Protein AF-A0AAE8ZX42-F1 (afdb_monomer_lite)

pLDDT: mean 75.57, std 19.51, range [36.16, 97.31]

Structure (mmCIF, N/CA/C/O backbone):
data_AF-A0AAE8ZX42-F1
#
_entry.id   AF-A0AAE8ZX42-F1
#
loop_
_atom_site.group_PDB
_atom_site.id
_atom_site.type_symbol
_atom_site.label_atom_id
_atom_site.label_alt_id
_atom_site.label_comp_id
_atom_site.label_asym_id
_atom_site.label_entity_id
_atom_site.label_seq_id
_atom_site.pdbx_PDB_ins_code
_atom_site.Cartn_x
_atom_site.Cartn_y
_atom_site.Cartn_z
_atom_site.occupancy
_atom_site.B_iso_or_equiv
_atom_site.auth_seq_id
_atom_site.auth_comp_id
_atom_site.auth_asym_id
_atom_site.auth_atom_id
_atom_site.pdbx_PDB_model_num
ATOM 1 N N . MET A 1 1 ? 62.818 30.119 -6.451 1.00 48.84 1 MET A N 1
ATOM 2 C CA . MET A 1 1 ? 61.662 29.596 -7.218 1.00 48.84 1 MET A CA 1
ATOM 3 C C . MET A 1 1 ? 61.770 30.135 -8.639 1.00 48.84 1 MET A C 1
ATOM 5 O O . MET A 1 1 ? 62.168 31.289 -8.759 1.00 48.84 1 MET A O 1
ATOM 9 N N . PRO A 1 2 ? 61.566 29.302 -9.677 1.00 41.19 2 PRO A N 1
ATOM 10 C CA . PRO A 1 2 ? 60.245 28.749 -9.979 1.00 41.19 2 PRO A CA 1
ATOM 11 C C . PRO A 1 2 ? 60.173 27.217 -10.019 1.00 41.19 2 PRO A C 1
ATOM 13 O O . PRO A 1 2 ? 61.179 26.517 -10.102 1.00 41.19 2 PRO A O 1
ATOM 16 N N . SER A 1 3 ? 58.935 26.745 -9.892 1.00 43.62 3 SER A N 1
ATOM 17 C CA . SER A 1 3 ? 58.486 25.358 -9.914 1.00 43.62 3 SER A CA 1
ATOM 18 C C . SER A 1 3 ? 58.714 24.683 -11.262 1.00 43.62 3 SER A C 1
ATOM 20 O O . SER A 1 3 ? 58.406 25.263 -12.299 1.00 43.62 3 SER A O 1
ATOM 22 N N . PHE A 1 4 ? 59.113 23.412 -11.225 1.00 39.88 4 PHE A N 1
ATOM 23 C CA . PHE A 1 4 ? 58.799 22.470 -12.293 1.00 39.88 4 PHE A CA 1
ATOM 24 C C . PHE A 1 4 ? 57.767 21.473 -11.777 1.00 39.88 4 PHE A C 1
ATOM 26 O O . PHE A 1 4 ? 58.053 20.558 -11.009 1.00 39.88 4 PHE A O 1
ATOM 33 N N . THR A 1 5 ? 56.533 21.737 -12.187 1.00 44.06 5 THR A N 1
ATOM 34 C CA . THR A 1 5 ? 55.410 20.810 -12.248 1.00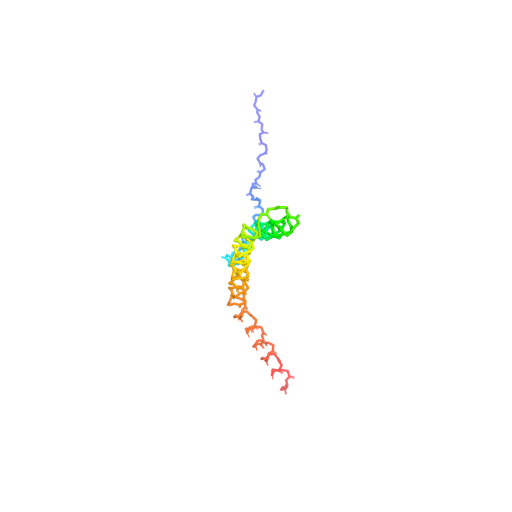 44.06 5 THR A CA 1
ATOM 35 C C . THR A 1 5 ? 55.795 19.614 -13.112 1.00 44.06 5 THR A C 1
ATOM 37 O O . THR A 1 5 ? 56.056 19.792 -14.302 1.00 44.06 5 THR A O 1
ATOM 40 N N . ASN A 1 6 ? 55.800 18.405 -12.549 1.00 36.16 6 ASN A N 1
ATOM 41 C CA . ASN A 1 6 ? 55.671 17.210 -13.372 1.00 36.16 6 ASN A CA 1
ATOM 42 C C . ASN A 1 6 ? 54.178 16.904 -13.502 1.00 36.16 6 ASN A C 1
ATOM 44 O O . ASN A 1 6 ? 53.535 16.429 -12.566 1.00 36.16 6 ASN A O 1
ATOM 48 N N . SER A 1 7 ? 53.631 17.303 -14.643 1.00 42.72 7 SER A N 1
ATOM 49 C CA . SER A 1 7 ? 52.253 17.087 -15.052 1.00 42.72 7 SER A CA 1
ATOM 50 C C . SER A 1 7 ? 52.013 15.589 -15.225 1.00 42.72 7 SER A C 1
ATOM 52 O O . SER A 1 7 ? 52.493 14.990 -16.183 1.00 42.72 7 SER A O 1
ATOM 54 N N . ASN A 1 8 ? 51.278 14.983 -14.296 1.00 42.88 8 ASN A N 1
ATOM 55 C CA . ASN A 1 8 ? 50.757 13.634 -14.471 1.00 42.88 8 ASN A CA 1
ATOM 56 C C . ASN A 1 8 ? 49.636 13.695 -15.535 1.00 42.88 8 ASN A C 1
ATOM 58 O O . ASN A 1 8 ? 48.694 14.472 -15.347 1.00 42.88 8 ASN A O 1
ATOM 62 N N . PRO A 1 9 ? 49.724 12.970 -16.663 1.00 44.47 9 PRO A N 1
ATOM 63 C CA . PRO A 1 9 ? 48.716 13.044 -17.712 1.00 44.47 9 PRO A CA 1
ATOM 64 C C . PRO A 1 9 ? 47.540 12.106 -17.403 1.00 44.47 9 PRO A C 1
ATOM 66 O O . PRO A 1 9 ? 47.753 10.922 -17.174 1.00 44.47 9 PRO A O 1
ATOM 69 N N . GLY A 1 10 ? 46.316 12.650 -17.455 1.00 36.25 10 GLY A N 1
ATOM 70 C CA . GLY A 1 10 ? 45.033 11.925 -17.543 1.00 36.25 10 GLY A CA 1
ATOM 71 C C . GLY A 1 10 ? 44.628 11.195 -16.256 1.00 36.25 10 GLY A C 1
ATOM 72 O O . GLY A 1 10 ? 45.257 10.230 -15.857 1.00 36.25 10 GLY A O 1
ATOM 73 N N . ASN A 1 11 ? 43.597 11.575 -15.504 1.00 45.28 11 ASN A N 1
ATOM 74 C CA . ASN A 1 11 ? 42.248 11.957 -15.919 1.00 45.28 11 ASN A CA 1
ATOM 75 C C . ASN A 1 11 ? 41.688 11.032 -17.007 1.00 45.28 11 ASN A C 1
ATOM 77 O O . ASN A 1 11 ? 41.703 11.384 -18.178 1.00 45.28 11 ASN A O 1
ATOM 81 N N . MET A 1 12 ? 41.220 9.852 -16.605 1.00 46.59 12 MET A N 1
ATOM 82 C CA . MET A 1 12 ? 39.780 9.604 -16.479 1.00 46.59 12 MET A CA 1
ATOM 83 C C . MET A 1 12 ? 39.573 8.670 -15.277 1.00 46.59 12 MET A C 1
ATOM 85 O O . MET A 1 12 ? 40.263 7.651 -15.194 1.00 46.59 12 MET A O 1
ATOM 89 N N . PRO A 1 13 ? 38.679 8.978 -14.318 1.00 48.84 13 PRO A N 1
ATOM 90 C CA . PRO A 1 13 ? 38.098 7.901 -13.533 1.00 48.84 13 PRO A CA 1
ATOM 91 C C . PRO A 1 13 ? 37.437 6.959 -14.542 1.00 48.84 13 PRO A C 1
ATOM 93 O O . PRO A 1 13 ? 36.761 7.428 -15.455 1.00 48.84 13 PRO A O 1
ATOM 96 N N . ASN A 1 14 ? 37.679 5.654 -14.420 1.00 47.31 14 ASN A N 1
ATOM 97 C CA . ASN A 1 14 ? 36.812 4.661 -15.041 1.00 47.31 14 ASN A CA 1
ATOM 98 C C . ASN A 1 14 ? 35.404 4.948 -14.507 1.00 47.31 14 ASN A C 1
ATOM 100 O O . ASN A 1 14 ? 35.054 4.497 -13.416 1.00 47.31 14 ASN A O 1
ATOM 104 N N . GLU A 1 15 ? 34.635 5.759 -15.232 1.00 48.25 15 GLU A N 1
ATOM 105 C CA . GLU A 1 15 ? 33.188 5.742 -15.146 1.00 48.25 15 GLU A CA 1
ATOM 106 C C . GLU A 1 15 ? 32.825 4.294 -15.439 1.00 48.25 15 GLU A C 1
ATOM 108 O O . GLU A 1 15 ? 33.035 3.783 -16.542 1.00 48.25 15 GLU A O 1
ATOM 113 N N . ALA A 1 16 ? 32.406 3.595 -14.382 1.00 47.34 16 ALA A N 1
ATOM 114 C CA . ALA A 1 16 ? 31.725 2.329 -14.533 1.00 47.34 16 ALA A CA 1
ATOM 115 C C . ALA A 1 16 ? 30.649 2.540 -15.607 1.00 47.34 16 ALA A C 1
ATOM 117 O O . ALA A 1 16 ? 30.028 3.609 -15.607 1.00 47.34 16 ALA A O 1
ATOM 118 N N . PRO A 1 17 ? 30.479 1.591 -16.544 1.00 45.16 17 PRO A N 1
ATOM 119 C CA . PRO A 1 17 ? 29.484 1.732 -17.592 1.00 45.16 17 PRO A CA 1
ATOM 120 C C . PRO A 1 17 ? 28.171 2.134 -16.929 1.00 45.16 17 PRO A C 1
ATOM 122 O O . PRO A 1 17 ? 27.734 1.483 -15.979 1.00 45.16 17 PRO A O 1
ATOM 125 N N . VAL A 1 18 ? 27.627 3.271 -17.365 1.00 50.34 18 VAL A N 1
ATOM 126 C CA . VAL A 1 18 ? 26.319 3.742 -16.931 1.00 50.34 18 VAL A CA 1
ATOM 127 C C . VAL A 1 18 ? 25.373 2.567 -17.147 1.00 50.34 18 VAL A C 1
ATOM 129 O O . VAL A 1 18 ? 25.295 2.033 -18.254 1.00 50.34 18 VAL A O 1
ATOM 132 N N . ASP A 1 19 ? 24.743 2.107 -16.067 1.00 46.59 19 ASP A N 1
ATOM 133 C CA . ASP A 1 19 ? 23.718 1.067 -16.086 1.00 46.59 19 ASP A CA 1
ATOM 134 C C . ASP A 1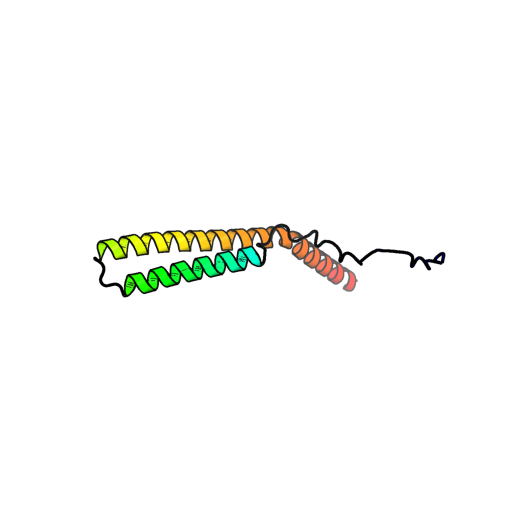 19 ? 22.512 1.603 -16.881 1.00 46.59 19 ASP A C 1
ATOM 136 O O . ASP A 1 19 ? 21.512 2.043 -16.321 1.00 46.59 19 ASP A O 1
ATOM 140 N N . GLU A 1 20 ? 22.604 1.615 -18.211 1.00 48.66 20 GLU A N 1
ATOM 141 C CA . GLU A 1 20 ? 21.573 2.149 -19.112 1.00 48.66 20 GLU A CA 1
ATOM 142 C C . GLU A 1 20 ? 20.371 1.199 -19.286 1.00 48.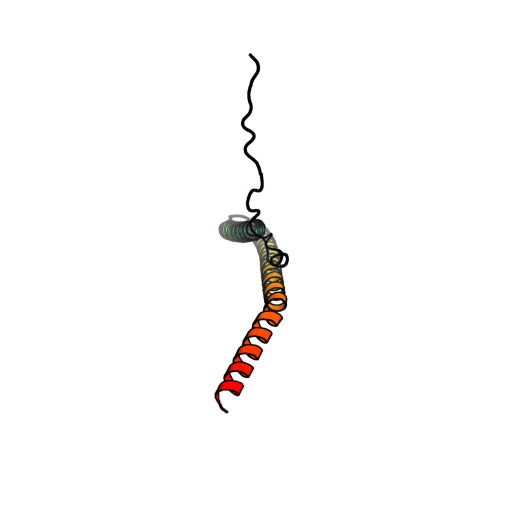66 20 GLU A C 1
ATOM 144 O O . GLU A 1 20 ? 19.543 1.386 -20.173 1.00 48.66 20 GLU A O 1
ATOM 149 N N . ILE A 1 21 ? 20.215 0.192 -18.418 1.00 47.91 21 ILE A N 1
ATOM 150 C CA . ILE A 1 21 ? 19.071 -0.732 -18.428 1.00 47.91 21 ILE A CA 1
ATOM 151 C C . ILE A 1 21 ? 18.593 -0.996 -16.992 1.00 47.91 21 ILE A C 1
ATOM 153 O O . ILE A 1 21 ? 18.631 -2.126 -16.525 1.00 47.91 21 ILE A O 1
ATOM 157 N N . ARG A 1 22 ? 18.174 0.045 -16.259 1.00 51.81 22 ARG A N 1
ATOM 158 C CA . ARG A 1 22 ? 17.369 -0.097 -15.019 1.00 51.81 22 ARG A CA 1
ATOM 159 C C . ARG A 1 22 ? 16.309 0.996 -14.849 1.00 51.81 22 ARG A C 1
ATOM 161 O O . ARG A 1 22 ? 15.951 1.360 -13.741 1.00 51.81 22 ARG A O 1
ATOM 168 N N . ASN A 1 23 ? 15.803 1.558 -15.945 1.00 53.06 23 ASN A N 1
ATOM 169 C CA . ASN A 1 23 ? 14.847 2.675 -15.882 1.00 53.06 23 ASN A CA 1
ATOM 170 C C . ASN A 1 23 ? 13.392 2.264 -15.584 1.00 53.06 23 ASN A C 1
ATOM 172 O O . ASN A 1 23 ? 12.507 3.111 -15.671 1.00 53.06 23 ASN A O 1
ATOM 176 N N . ILE A 1 24 ? 13.138 0.987 -15.291 1.00 61.25 24 ILE A N 1
ATOM 177 C CA . ILE A 1 24 ? 11.780 0.433 -15.187 1.00 61.25 24 ILE A CA 1
ATOM 178 C C . ILE A 1 24 ? 11.527 -0.203 -13.809 1.00 61.25 24 ILE A C 1
ATOM 180 O O . ILE A 1 24 ? 10.390 -0.237 -13.361 1.00 61.25 24 ILE A O 1
ATOM 184 N N . GLU A 1 25 ? 12.575 -0.627 -13.098 1.00 67.44 25 GLU A N 1
ATOM 185 C CA . GLU A 1 25 ? 12.456 -1.124 -11.723 1.00 67.44 25 GLU A CA 1
ATOM 186 C C . GLU A 1 25 ? 12.410 0.037 -10.726 1.00 67.44 25 GLU A C 1
ATOM 188 O O . GLU A 1 25 ? 13.151 1.021 -10.864 1.00 67.44 25 GLU A O 1
ATOM 193 N N . MET A 1 26 ? 11.595 -0.098 -9.678 1.00 76.69 26 MET A N 1
ATOM 194 C CA . MET A 1 26 ? 11.704 0.754 -8.498 1.00 76.69 26 MET A CA 1
ATOM 195 C C . MET A 1 26 ? 13.155 0.816 -8.001 1.00 76.69 26 MET A C 1
ATOM 197 O O . MET A 1 26 ? 13.837 -0.191 -7.811 1.00 76.69 26 MET A O 1
ATOM 201 N N . THR A 1 27 ? 13.640 2.027 -7.732 1.00 84.06 27 THR A N 1
ATOM 202 C CA . THR A 1 27 ? 14.956 2.202 -7.117 1.00 84.06 27 THR A CA 1
ATOM 203 C C . THR A 1 27 ? 14.949 1.665 -5.687 1.00 84.06 27 THR A C 1
ATOM 205 O O . THR A 1 27 ? 13.920 1.654 -5.011 1.00 84.06 27 THR A O 1
ATOM 208 N N . GLN A 1 28 ? 16.125 1.317 -5.159 1.00 83.56 28 GLN A N 1
ATOM 209 C CA . GLN A 1 28 ? 16.259 0.861 -3.771 1.00 83.56 28 GLN A CA 1
ATOM 210 C C . GLN A 1 28 ? 15.684 1.867 -2.750 1.00 83.56 28 GLN A C 1
ATOM 212 O O . GLN A 1 28 ? 15.154 1.478 -1.709 1.00 83.56 28 GLN A O 1
ATOM 217 N N . GLU A 1 29 ? 15.771 3.170 -3.036 1.00 86.38 29 GLU A N 1
ATOM 218 C CA . GLU A 1 29 ? 15.165 4.213 -2.202 1.00 86.38 29 GLU A CA 1
ATOM 219 C C . GLU A 1 29 ? 13.630 4.154 -2.251 1.00 86.38 29 GLU A C 1
ATOM 221 O O . GLU A 1 29 ? 12.974 4.259 -1.212 1.00 86.38 29 GLU A O 1
ATOM 226 N N . GLN A 1 30 ? 13.055 3.936 -3.436 1.00 86.06 30 GLN A N 1
ATOM 227 C CA . GLN A 1 30 ? 11.611 3.787 -3.619 1.00 86.06 30 GLN A CA 1
ATOM 228 C C . GLN A 1 30 ? 11.089 2.511 -2.946 1.00 86.06 30 GLN A C 1
ATOM 230 O O . GLN A 1 30 ? 10.073 2.569 -2.250 1.00 86.06 30 GLN A O 1
ATOM 235 N N . GLU A 1 31 ? 11.797 1.386 -3.071 1.00 87.00 31 GLU A N 1
ATOM 236 C CA . GLU A 1 31 ? 11.459 0.132 -2.384 1.00 87.00 31 GLU A CA 1
ATOM 237 C C . GLU A 1 31 ? 11.481 0.299 -0.862 1.00 87.00 31 GLU A C 1
ATOM 239 O O . GLU A 1 31 ? 10.549 -0.111 -0.162 1.00 87.00 31 GLU A O 1
ATOM 244 N N . ALA A 1 32 ? 12.522 0.949 -0.334 1.00 87.50 32 ALA A N 1
ATOM 245 C CA . ALA A 1 32 ? 12.636 1.221 1.092 1.00 87.50 32 ALA A CA 1
ATOM 246 C C . ALA A 1 32 ? 11.500 2.130 1.588 1.00 87.50 32 ALA A C 1
ATOM 248 O O . ALA A 1 32 ? 10.918 1.870 2.646 1.00 87.50 32 ALA A O 1
ATOM 249 N N . ALA A 1 33 ? 11.148 3.163 0.818 1.00 90.31 33 ALA A N 1
ATOM 250 C CA . ALA A 1 33 ? 10.047 4.064 1.141 1.00 90.31 33 ALA A CA 1
ATOM 251 C C . ALA A 1 33 ? 8.688 3.343 1.138 1.00 90.31 33 ALA A C 1
ATOM 253 O O . ALA A 1 33 ? 7.898 3.524 2.070 1.00 90.31 33 ALA A O 1
ATOM 254 N N . LEU A 1 34 ? 8.428 2.494 0.138 1.00 91.06 34 LEU A N 1
ATOM 255 C CA . LEU A 1 34 ? 7.199 1.703 0.049 1.00 91.06 34 LEU A CA 1
ATOM 256 C C . LEU A 1 34 ? 7.100 0.693 1.201 1.00 91.06 34 LEU A C 1
ATOM 258 O O . LEU A 1 34 ? 6.062 0.592 1.857 1.00 91.06 34 LEU A O 1
ATOM 262 N N . SER A 1 35 ? 8.201 0.010 1.516 1.00 90.94 35 SER A N 1
ATOM 263 C CA . SER A 1 35 ? 8.283 -0.923 2.643 1.00 90.94 35 SER A CA 1
ATOM 264 C C . SER A 1 35 ? 8.013 -0.235 3.989 1.00 90.94 35 SER A C 1
ATOM 266 O O . SER A 1 35 ? 7.218 -0.735 4.795 1.00 90.94 35 SER A O 1
ATOM 268 N N . ASP A 1 36 ? 8.586 0.952 4.231 1.00 94.56 36 ASP A N 1
ATOM 269 C CA . ASP A 1 36 ? 8.288 1.725 5.445 1.00 94.56 36 ASP A CA 1
ATOM 270 C C . ASP A 1 36 ? 6.823 2.189 5.481 1.00 94.56 36 ASP A C 1
ATOM 272 O O . ASP A 1 36 ? 6.178 2.125 6.532 1.00 94.56 36 ASP A O 1
ATOM 276 N N . ALA A 1 37 ? 6.253 2.600 4.345 1.00 94.44 37 ALA A N 1
ATOM 277 C CA . ALA A 1 37 ? 4.850 2.998 4.258 1.00 94.44 37 ALA A CA 1
ATOM 278 C C . ALA A 1 37 ? 3.897 1.837 4.606 1.00 94.44 37 ALA A C 1
ATOM 280 O O . ALA A 1 37 ? 3.013 2.001 5.456 1.00 94.44 37 ALA A O 1
ATOM 281 N N . ILE A 1 38 ? 4.134 0.643 4.052 1.00 93.06 38 ILE A N 1
ATOM 282 C CA . ILE A 1 38 ? 3.400 -0.587 4.392 1.00 93.06 38 ILE A CA 1
ATOM 283 C C . ILE A 1 38 ? 3.525 -0.881 5.893 1.00 93.06 38 ILE A C 1
ATOM 285 O O . ILE A 1 38 ? 2.530 -1.139 6.581 1.00 93.06 38 ILE A O 1
ATOM 289 N N . ALA A 1 39 ? 4.739 -0.799 6.443 1.00 94.31 39 ALA A N 1
ATOM 290 C CA . ALA A 1 39 ? 4.976 -1.041 7.861 1.00 94.31 39 ALA A CA 1
ATOM 291 C C . ALA A 1 39 ? 4.225 -0.035 8.755 1.00 94.31 39 ALA A C 1
ATOM 293 O O . ALA A 1 39 ? 3.670 -0.422 9.787 1.00 94.31 39 ALA A O 1
ATOM 294 N N . ARG A 1 40 ? 4.151 1.245 8.363 1.00 96.00 40 ARG A N 1
ATOM 295 C CA . ARG A 1 40 ? 3.373 2.275 9.074 1.00 96.00 40 ARG A CA 1
ATOM 296 C C . ARG A 1 40 ? 1.884 1.964 9.076 1.00 96.00 40 ARG A C 1
ATOM 298 O O . ARG A 1 40 ? 1.268 2.043 10.137 1.00 96.00 40 ARG A O 1
ATOM 305 N N . VAL A 1 41 ? 1.311 1.575 7.939 1.00 96.25 41 VAL A N 1
ATOM 306 C CA . VAL A 1 41 ? -0.116 1.224 7.857 1.00 96.25 41 VAL A CA 1
ATOM 307 C C . VAL A 1 41 ? -0.432 0.017 8.738 1.00 96.25 41 VAL A C 1
ATOM 309 O O . VAL A 1 41 ? -1.387 0.062 9.515 1.00 96.25 41 VAL A O 1
ATOM 312 N N . ARG A 1 42 ? 0.418 -1.017 8.727 1.00 92.88 42 ARG A N 1
ATOM 313 C CA . ARG A 1 42 ? 0.283 -2.177 9.627 1.00 92.88 42 ARG A CA 1
ATOM 314 C C . ARG A 1 42 ? 0.331 -1.778 11.103 1.00 92.88 42 ARG A C 1
ATOM 316 O O . ARG A 1 42 ? -0.487 -2.253 11.890 1.00 92.88 42 ARG A O 1
ATOM 323 N N . ARG A 1 43 ? 1.232 -0.863 11.481 1.00 96.12 43 ARG A N 1
ATOM 324 C CA . ARG A 1 43 ? 1.282 -0.312 12.847 1.00 96.12 43 ARG A CA 1
ATOM 325 C C . ARG A 1 43 ? -0.000 0.438 13.213 1.00 96.12 43 ARG A C 1
ATOM 327 O O . ARG A 1 43 ? -0.508 0.247 14.313 1.00 96.12 43 ARG A O 1
ATOM 334 N N . ILE A 1 44 ? -0.547 1.250 12.306 1.00 96.06 44 ILE A N 1
ATOM 335 C CA . ILE A 1 44 ? -1.808 1.976 12.538 1.00 96.06 44 ILE A CA 1
ATOM 336 C C . ILE A 1 44 ? -2.963 0.997 12.762 1.00 96.06 44 ILE A C 1
ATOM 338 O O . ILE A 1 44 ? -3.734 1.184 13.702 1.00 96.06 44 ILE A O 1
ATOM 342 N N . ILE A 1 45 ? -3.065 -0.061 11.950 1.00 95.00 45 ILE A N 1
ATOM 343 C CA . ILE A 1 45 ? -4.078 -1.115 12.119 1.00 95.00 45 ILE A CA 1
ATOM 344 C C . ILE A 1 45 ? -3.967 -1.728 13.516 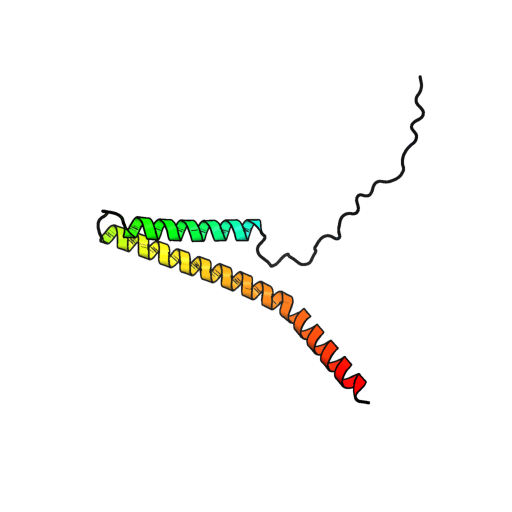1.00 95.00 45 ILE A C 1
ATOM 346 O O . ILE A 1 45 ? -4.958 -1.774 14.241 1.00 95.00 45 ILE A O 1
ATOM 350 N N . HIS A 1 46 ? -2.762 -2.139 13.912 1.00 95.25 46 HIS A N 1
ATOM 351 C CA . HIS A 1 46 ? -2.517 -2.760 15.211 1.00 95.25 46 HIS A CA 1
ATOM 352 C C . HIS A 1 46 ? -2.941 -1.854 16.378 1.00 95.25 46 HIS A C 1
ATOM 354 O O . HIS A 1 46 ? -3.767 -2.253 17.196 1.00 95.25 46 HIS A O 1
ATOM 360 N N . ILE A 1 47 ? -2.486 -0.596 16.383 1.00 96.56 47 ILE A N 1
ATOM 361 C CA . ILE A 1 47 ? -2.860 0.396 17.406 1.00 96.56 47 ILE A CA 1
ATOM 362 C C . ILE A 1 47 ? -4.379 0.626 17.428 1.00 96.56 47 ILE A C 1
ATOM 364 O O . ILE A 1 47 ? -4.981 0.773 18.489 1.00 96.56 47 ILE A O 1
ATOM 368 N N . THR A 1 48 ? -5.019 0.659 16.258 1.00 96.69 48 THR A N 1
ATOM 369 C CA . THR A 1 48 ? -6.466 0.887 16.138 1.00 96.69 48 THR A CA 1
ATOM 370 C C . THR A 1 48 ? -7.273 -0.259 16.741 1.00 96.69 48 THR A C 1
ATOM 372 O O . THR A 1 48 ? -8.277 -0.007 17.409 1.00 96.69 48 THR A O 1
ATOM 375 N N . VAL A 1 49 ? -6.837 -1.505 16.539 1.00 93.31 49 VAL A N 1
ATOM 376 C CA . VAL A 1 49 ? -7.489 -2.694 17.109 1.00 93.31 49 VAL A CA 1
ATOM 377 C C . VAL A 1 49 ? -7.426 -2.673 18.639 1.00 93.31 49 VAL A C 1
ATOM 379 O O . VAL A 1 49 ? -8.436 -2.927 19.293 1.00 93.31 49 VAL A O 1
ATOM 382 N N . GLU A 1 50 ? -6.277 -2.304 19.207 1.00 94.00 50 GLU A N 1
ATOM 383 C CA . GLU A 1 50 ? -6.046 -2.280 20.661 1.00 94.00 50 GLU A CA 1
ATOM 384 C C . GLU A 1 50 ? -6.599 -1.027 21.365 1.00 94.00 50 GLU A C 1
ATOM 386 O O . GLU A 1 50 ? -6.679 -0.965 22.593 1.00 94.00 50 GLU A O 1
ATOM 391 N N . SER A 1 51 ? -6.995 -0.014 20.593 1.00 94.44 51 SER A N 1
ATOM 392 C CA . SER A 1 51 ? -7.487 1.268 21.095 1.00 94.44 51 SER A CA 1
ATOM 393 C C . SER A 1 51 ? -8.780 1.142 21.915 1.00 94.44 51 SER A C 1
ATOM 395 O O . SER A 1 51 ? -9.626 0.286 21.664 1.00 94.44 51 SER A O 1
ATOM 397 N N . GLN A 1 52 ? -8.993 2.070 22.849 1.00 96.25 52 GLN A N 1
ATOM 398 C CA . GLN A 1 52 ? -10.261 2.250 23.577 1.00 96.25 52 GLN A CA 1
ATOM 399 C C . GLN A 1 52 ? -11.233 3.212 22.858 1.00 96.25 52 GLN A C 1
ATOM 401 O O . GLN A 1 52 ? -12.232 3.638 23.433 1.00 96.25 52 GLN A O 1
ATOM 406 N N . ALA A 1 53 ? -10.938 3.603 21.612 1.00 94.75 53 ALA A N 1
ATOM 407 C CA . ALA A 1 53 ? -11.815 4.451 20.805 1.00 94.75 53 ALA A CA 1
ATOM 408 C C . ALA A 1 53 ? -13.161 3.772 20.498 1.00 94.75 53 ALA A C 1
ATOM 410 O O . ALA A 1 53 ? -13.264 2.545 20.495 1.00 94.75 53 ALA A O 1
ATOM 411 N N . ALA A 1 54 ? -14.174 4.581 20.175 1.00 97.31 54 ALA A N 1
ATOM 412 C CA . ALA A 1 54 ? -15.474 4.085 19.732 1.00 97.31 54 ALA A CA 1
ATOM 413 C C . ALA A 1 54 ? -15.342 3.187 18.487 1.00 97.31 54 ALA A C 1
ATOM 415 O O . ALA A 1 54 ? -14.561 3.484 17.578 1.00 97.31 54 ALA A O 1
ATOM 416 N N . ASP A 1 55 ? -16.144 2.124 18.421 1.00 95.94 55 ASP A N 1
ATOM 417 C CA . ASP A 1 55 ? -16.060 1.121 17.351 1.00 95.94 55 ASP A CA 1
A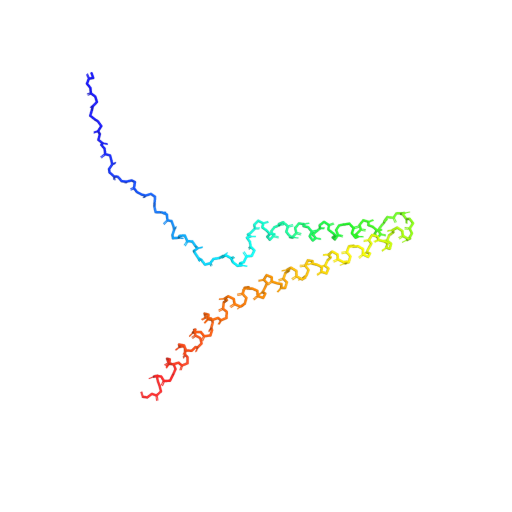TOM 418 C C . ASP A 1 55 ? -16.279 1.716 15.955 1.00 95.94 55 ASP A C 1
ATOM 420 O O . ASP A 1 55 ? -15.621 1.312 14.998 1.00 95.94 55 ASP A O 1
ATOM 424 N N . GLU A 1 56 ? -17.130 2.736 15.835 1.00 97.06 56 GLU A N 1
ATOM 425 C CA . GLU A 1 56 ? -17.346 3.463 14.578 1.00 97.06 56 GLU A CA 1
ATOM 426 C C . GLU A 1 56 ? -16.060 4.128 14.067 1.00 97.06 56 GLU A C 1
ATOM 428 O O . GLU A 1 56 ? -15.754 4.078 12.873 1.00 97.06 56 GLU A O 1
ATOM 433 N N . VAL A 1 57 ? -15.265 4.699 14.978 1.00 95.75 57 VAL A N 1
ATOM 434 C CA . VAL A 1 57 ? -13.978 5.328 14.653 1.00 95.75 57 VAL A CA 1
ATOM 435 C C . VAL A 1 57 ? -12.970 4.266 14.228 1.00 95.75 57 VAL A C 1
ATOM 437 O O . VAL A 1 57 ? -12.296 4.434 13.210 1.00 95.75 57 VAL A O 1
ATOM 440 N N . LYS A 1 58 ? -12.905 3.143 14.953 1.00 97.12 58 LYS A N 1
ATOM 441 C CA . LYS A 1 58 ? -12.039 2.013 14.588 1.00 97.12 58 LYS A CA 1
ATOM 442 C C . LYS A 1 58 ? -12.379 1.484 13.202 1.00 97.12 58 LYS A C 1
ATOM 444 O O . LYS A 1 58 ? -11.495 1.361 12.360 1.00 97.12 58 LYS A O 1
ATOM 449 N N . LEU A 1 59 ? -13.660 1.231 12.938 1.00 97.00 59 LEU A N 1
ATOM 450 C CA . LEU A 1 59 ? -14.137 0.730 11.652 1.00 97.00 59 LEU A CA 1
ATOM 451 C C . LEU A 1 59 ? -13.783 1.690 10.510 1.00 97.00 59 LEU A C 1
ATOM 453 O O . LEU A 1 59 ? -13.363 1.249 9.439 1.00 97.00 59 LEU A O 1
ATOM 457 N N . HIS A 1 60 ? -13.918 2.998 10.736 1.00 97.25 60 HIS A N 1
ATOM 458 C CA . HIS A 1 60 ? -13.552 4.009 9.751 1.00 97.25 60 HIS A CA 1
ATOM 459 C C . HIS A 1 60 ? -12.054 3.982 9.414 1.00 97.25 60 HIS A C 1
ATOM 461 O O . HIS A 1 60 ? -11.689 4.010 8.237 1.00 97.25 60 HIS A O 1
ATOM 467 N N . ILE A 1 61 ? -11.191 3.885 10.429 1.00 95.75 61 ILE A N 1
ATOM 468 C CA . ILE A 1 61 ? -9.736 3.810 10.246 1.00 95.75 61 ILE A CA 1
ATOM 469 C C . ILE A 1 61 ? -9.349 2.507 9.539 1.00 95.75 61 ILE A C 1
ATOM 471 O O . ILE A 1 61 ? -8.641 2.550 8.536 1.00 95.75 61 ILE A O 1
ATOM 475 N N . LEU A 1 62 ? -9.862 1.361 9.995 1.00 96.31 62 LEU A N 1
ATOM 476 C CA . LEU A 1 62 ? -9.544 0.051 9.417 1.00 96.31 62 LEU A CA 1
ATOM 477 C C . LEU A 1 62 ? -9.928 -0.039 7.935 1.00 96.31 62 LEU A C 1
ATOM 479 O O . LEU A 1 62 ? -9.146 -0.543 7.130 1.00 96.31 62 LEU A O 1
ATOM 483 N N . ARG A 1 63 ? -11.087 0.510 7.545 1.00 96.94 63 ARG A N 1
ATOM 484 C CA . ARG A 1 63 ? -11.495 0.592 6.131 1.00 96.94 63 ARG A CA 1
ATOM 485 C C . ARG A 1 63 ? -10.512 1.411 5.299 1.00 96.94 63 ARG A C 1
ATOM 487 O O . ARG A 1 63 ? -10.139 0.985 4.213 1.00 96.94 63 ARG A O 1
ATOM 494 N N . LYS A 1 64 ? -10.059 2.562 5.807 1.00 96.69 64 LYS A N 1
ATOM 495 C CA . LYS A 1 64 ? -9.055 3.385 5.113 1.00 96.69 64 LYS A CA 1
ATOM 496 C C . LYS A 1 64 ? -7.712 2.671 4.995 1.00 96.69 64 LYS A C 1
ATOM 498 O O . LYS A 1 64 ? -7.110 2.710 3.933 1.00 96.69 64 LYS A O 1
ATOM 503 N N . CYS A 1 65 ? -7.257 2.005 6.054 1.00 96.19 65 CYS A N 1
ATOM 504 C CA . CYS A 1 65 ? -6.016 1.234 6.015 1.00 96.19 65 CYS A CA 1
ATOM 505 C C . CYS A 1 65 ? -6.093 0.052 5.041 1.00 96.19 65 CYS A C 1
ATOM 507 O O . CYS A 1 65 ? -5.100 -0.240 4.389 1.00 96.19 65 CYS A O 1
ATOM 509 N N . THR A 1 66 ? -7.260 -0.587 4.914 1.00 93.12 66 THR A N 1
ATOM 510 C CA . THR A 1 66 ? -7.489 -1.653 3.923 1.00 93.12 66 THR A CA 1
ATOM 511 C C . THR A 1 66 ? -7.324 -1.108 2.507 1.00 93.12 66 THR A C 1
ATOM 513 O O . THR A 1 66 ? -6.486 -1.609 1.775 1.00 93.12 66 THR A O 1
ATOM 516 N N . LEU A 1 67 ? -8.002 -0.001 2.178 1.00 95.56 67 LEU A N 1
ATOM 517 C CA . LEU A 1 67 ? -7.867 0.647 0.866 1.00 95.56 67 LEU A CA 1
ATOM 518 C C . LEU A 1 67 ? -6.419 1.033 0.537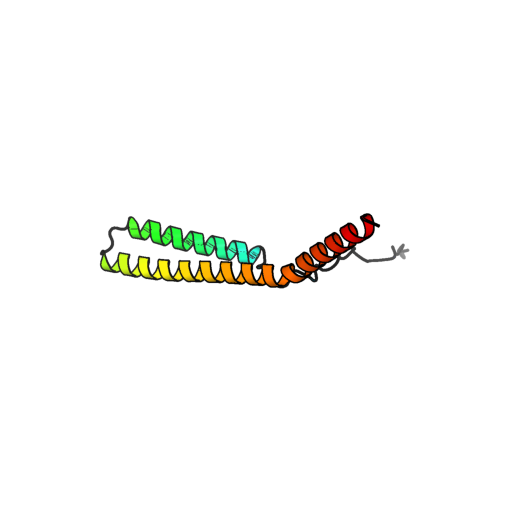 1.00 95.56 67 LEU A C 1
ATOM 520 O O . LEU A 1 67 ? -5.994 0.926 -0.604 1.00 95.56 67 LEU A O 1
ATOM 524 N N . ILE A 1 68 ? -5.655 1.503 1.527 1.00 95.00 68 ILE A N 1
ATOM 525 C CA . ILE A 1 68 ? -4.245 1.852 1.315 1.00 95.00 68 ILE A CA 1
ATOM 526 C C . ILE A 1 68 ? -3.397 0.600 1.048 1.00 95.00 68 ILE A C 1
ATOM 528 O O . ILE A 1 68 ? -2.507 0.657 0.207 1.00 95.00 68 ILE A O 1
ATOM 532 N N . ASN A 1 69 ? -3.658 -0.514 1.740 1.00 91.69 69 ASN A N 1
ATOM 533 C CA . ASN A 1 69 ? -2.957 -1.769 1.462 1.00 91.69 69 ASN A CA 1
ATOM 534 C C . ASN A 1 69 ? -3.253 -2.271 0.046 1.00 91.69 69 ASN A C 1
ATOM 536 O O . ASN A 1 69 ? -2.308 -2.627 -0.646 1.00 91.69 69 ASN A O 1
ATOM 540 N N . ASP A 1 70 ? -4.513 -2.218 -0.397 1.00 92.06 70 ASP A N 1
ATOM 541 C CA . ASP A 1 70 ? -4.890 -2.618 -1.759 1.00 92.06 70 ASP A CA 1
ATOM 542 C C . ASP A 1 70 ? -4.113 -1.795 -2.808 1.00 92.06 70 ASP A C 1
ATOM 544 O O . ASP A 1 70 ? -3.568 -2.343 -3.760 1.00 92.06 70 ASP A O 1
ATOM 548 N N . ILE A 1 71 ? -3.961 -0.483 -2.582 1.00 93.62 71 ILE A N 1
ATOM 549 C CA . ILE A 1 71 ? -3.155 0.396 -3.448 1.00 93.62 71 ILE A CA 1
ATOM 550 C C . ILE A 1 71 ? -1.668 0.007 -3.434 1.00 93.62 71 ILE A C 1
ATOM 552 O O . ILE A 1 71 ? -1.011 0.056 -4.472 1.00 93.62 71 ILE A O 1
ATOM 556 N N . PHE A 1 72 ? -1.103 -0.353 -2.278 1.00 91.50 72 PHE A N 1
ATOM 557 C CA . PHE A 1 72 ? 0.289 -0.809 -2.222 1.00 91.50 72 PHE A CA 1
ATOM 558 C C . PHE A 1 72 ? 0.495 -2.117 -2.983 1.00 91.50 72 PHE A C 1
ATOM 560 O O . PHE A 1 72 ? 1.508 -2.254 -3.667 1.00 91.50 72 PHE A O 1
ATOM 567 N N . ASP A 1 73 ? -0.459 -3.041 -2.898 1.00 87.88 73 ASP A N 1
ATOM 568 C CA . ASP A 1 73 ? -0.413 -4.289 -3.653 1.00 87.88 73 ASP A CA 1
ATOM 569 C C . ASP A 1 73 ? -0.497 -4.012 -5.166 1.00 87.88 73 ASP A C 1
ATOM 571 O O . ASP A 1 73 ? 0.309 -4.554 -5.922 1.00 87.88 73 ASP A O 1
ATOM 575 N N . GLU A 1 74 ? -1.361 -3.091 -5.611 1.00 89.25 74 GLU A N 1
ATOM 576 C CA . GLU A 1 74 ? -1.429 -2.659 -7.018 1.00 89.25 74 GLU A CA 1
ATOM 577 C C . GLU A 1 74 ? -0.107 -2.054 -7.523 1.00 89.25 74 GLU A C 1
ATOM 579 O O . GLU A 1 74 ? 0.315 -2.352 -8.641 1.00 89.25 74 GLU A O 1
ATOM 584 N N . ILE A 1 75 ? 0.568 -1.235 -6.707 1.00 87.06 75 ILE A N 1
ATOM 585 C CA . ILE A 1 75 ? 1.880 -0.656 -7.049 1.00 87.06 75 ILE A CA 1
ATOM 586 C C . ILE A 1 75 ? 2.928 -1.761 -7.216 1.00 87.06 75 ILE A C 1
ATOM 588 O O . ILE A 1 75 ? 3.660 -1.765 -8.202 1.00 87.06 75 ILE A O 1
ATOM 592 N N . LEU A 1 76 ? 2.979 -2.717 -6.285 1.00 84.62 76 LEU A N 1
ATOM 593 C CA . LEU A 1 76 ? 3.911 -3.847 -6.350 1.00 84.62 76 LEU A CA 1
ATOM 594 C C . LEU A 1 76 ? 3.630 -4.763 -7.549 1.00 84.62 76 LEU A C 1
ATOM 596 O O . LEU A 1 76 ? 4.553 -5.327 -8.135 1.00 84.62 76 LEU A O 1
ATOM 600 N N . GLU A 1 77 ? 2.362 -4.942 -7.918 1.00 84.44 77 GLU A N 1
ATOM 601 C CA . GLU A 1 77 ? 1.980 -5.704 -9.107 1.00 84.44 77 GLU A CA 1
ATOM 602 C C . GLU A 1 77 ? 2.292 -4.974 -10.414 1.00 84.44 77 GLU A C 1
ATOM 604 O O . GLU A 1 77 ? 2.582 -5.631 -11.415 1.00 84.44 77 GLU A O 1
ATOM 609 N N . ALA A 1 78 ? 2.193 -3.644 -10.437 1.00 82.00 78 ALA A N 1
ATOM 610 C CA . ALA A 1 78 ? 2.602 -2.837 -11.581 1.00 82.00 78 ALA A CA 1
ATOM 611 C C . ALA A 1 78 ? 4.120 -2.924 -11.784 1.00 82.00 78 ALA A C 1
ATOM 613 O O . ALA A 1 78 ? 4.550 -3.342 -12.851 1.00 82.00 78 ALA A O 1
ATOM 614 N N . ASP A 1 79 ? 4.908 -2.685 -10.732 1.00 78.69 79 ASP A N 1
ATOM 615 C CA . ASP A 1 79 ? 6.375 -2.782 -10.774 1.00 78.69 79 ASP A CA 1
ATOM 616 C C . ASP A 1 79 ? 6.848 -4.180 -11.216 1.00 78.69 79 ASP A C 1
ATOM 618 O O . ASP A 1 79 ? 7.681 -4.327 -12.110 1.00 78.69 79 ASP A O 1
ATOM 622 N N . ARG A 1 80 ? 6.217 -5.241 -10.692 1.00 75.12 80 ARG A N 1
ATOM 623 C CA . ARG A 1 80 ? 6.506 -6.615 -11.124 1.00 75.12 80 ARG A CA 1
ATOM 624 C C . ARG A 1 80 ? 6.156 -6.858 -12.595 1.00 75.12 80 ARG A C 1
ATOM 626 O O . ARG A 1 80 ? 6.887 -7.577 -13.273 1.00 75.12 80 ARG A O 1
ATOM 633 N N . ARG A 1 81 ? 5.019 -6.343 -13.077 1.00 74.94 81 ARG A N 1
ATOM 634 C CA . ARG A 1 81 ? 4.620 -6.488 -14.488 1.00 74.94 81 ARG A CA 1
ATOM 635 C C . ARG A 1 81 ? 5.591 -5.765 -15.402 1.00 74.94 81 ARG A C 1
ATOM 637 O O . ARG A 1 81 ? 6.040 -6.377 -16.362 1.00 74.94 81 ARG A O 1
ATOM 644 N N . ASP A 1 82 ? 5.959 -4.540 -15.059 1.00 71.56 82 ASP A N 1
ATOM 645 C CA . ASP A 1 82 ? 6.887 -3.741 -15.849 1.00 71.56 82 ASP A CA 1
ATOM 646 C C . ASP A 1 82 ? 8.275 -4.409 -15.911 1.00 71.56 82 ASP A C 1
ATOM 648 O O . ASP A 1 82 ? 8.890 -4.461 -16.979 1.00 71.56 82 ASP A O 1
ATOM 652 N N . PHE A 1 83 ? 8.731 -5.024 -14.810 1.00 63.38 83 PHE A N 1
ATOM 653 C CA . PHE A 1 83 ? 9.933 -5.866 -14.799 1.00 63.38 83 PHE A CA 1
ATOM 654 C C . PHE A 1 83 ? 9.821 -7.060 -15.759 1.00 63.38 83 PHE A C 1
ATOM 656 O O . PHE A 1 83 ? 10.704 -7.275 -16.591 1.00 63.38 83 PHE A O 1
ATOM 663 N N . PHE A 1 84 ? 8.734 -7.836 -15.677 1.00 61.91 84 PHE A N 1
ATOM 664 C CA . PHE A 1 84 ? 8.555 -8.996 -16.552 1.00 61.91 84 PHE A CA 1
ATOM 665 C C . PHE A 1 84 ? 8.404 -8.602 -18.022 1.00 61.91 84 PHE A C 1
ATOM 667 O O . PHE A 1 84 ? 9.019 -9.248 -18.858 1.00 61.91 84 PHE A O 1
ATOM 674 N N . GLU A 1 85 ? 7.655 -7.551 -18.354 1.00 67.06 85 GLU A N 1
ATOM 675 C CA . GLU A 1 85 ? 7.511 -7.071 -19.736 1.00 67.06 85 GLU A CA 1
ATOM 676 C C . GLU A 1 85 ? 8.847 -6.565 -20.309 1.00 67.06 85 GLU A C 1
ATOM 678 O O . GLU A 1 85 ? 9.120 -6.733 -21.500 1.00 67.06 85 GLU A O 1
ATOM 683 N N . ALA A 1 86 ? 9.716 -5.994 -19.469 1.00 66.69 86 ALA A N 1
ATOM 684 C CA . ALA A 1 86 ? 11.056 -5.572 -19.866 1.00 66.69 86 ALA A CA 1
ATOM 685 C C . ALA A 1 86 ? 12.040 -6.746 -20.047 1.00 66.69 86 ALA A C 1
ATOM 687 O O . ALA A 1 86 ? 12.883 -6.711 -20.950 1.00 66.69 86 ALA A O 1
ATOM 688 N N . GLU A 1 87 ? 11.955 -7.784 -19.210 1.00 63.09 87 GLU A N 1
ATOM 689 C CA . GLU A 1 87 ? 12.859 -8.945 -19.244 1.00 63.09 87 GLU A CA 1
ATOM 690 C C . GLU A 1 87 ? 12.394 -10.078 -20.175 1.00 63.09 87 GLU A C 1
ATOM 692 O O . GLU A 1 87 ? 13.226 -10.827 -20.699 1.00 63.09 87 GLU A O 1
ATOM 697 N N . GLU A 1 88 ? 11.091 -10.197 -20.438 1.00 65.12 88 GLU A N 1
ATOM 698 C CA . GLU A 1 88 ? 10.487 -11.235 -21.282 1.00 65.12 88 GLU A CA 1
ATOM 699 C C . GLU A 1 88 ? 11.138 -11.337 -22.677 1.00 65.12 88 GLU A C 1
ATOM 701 O O . GLU A 1 88 ? 11.444 -12.455 -23.104 1.00 65.12 88 GLU A O 1
ATOM 706 N N . PRO A 1 89 ? 11.471 -10.236 -23.383 1.00 69.38 89 PRO A N 1
ATOM 707 C CA . PRO A 1 89 ? 12.177 -10.313 -24.660 1.00 69.38 89 PRO A CA 1
ATOM 708 C C . PRO A 1 89 ? 13.574 -10.939 -24.551 1.00 69.38 89 PRO A C 1
ATOM 710 O O . PRO A 1 89 ? 13.970 -11.700 -25.434 1.00 69.38 89 PRO A O 1
ATOM 713 N N . ARG A 1 90 ? 14.323 -10.660 -23.471 1.00 67.94 90 ARG A N 1
ATOM 714 C CA . ARG A 1 90 ? 15.659 -11.250 -23.244 1.00 67.94 90 ARG A CA 1
ATOM 715 C C . ARG A 1 90 ? 15.556 -12.726 -22.901 1.00 67.94 90 ARG A C 1
ATOM 717 O O . ARG A 1 90 ? 16.355 -13.518 -23.397 1.00 67.94 90 ARG A O 1
ATOM 724 N N . TYR A 1 91 ? 14.579 -13.094 -22.078 1.00 65.62 91 TYR A N 1
ATOM 725 C CA . TYR A 1 91 ? 14.353 -14.487 -21.715 1.00 65.62 91 TYR A CA 1
ATOM 726 C C . TYR A 1 91 ? 13.919 -15.320 -22.930 1.00 65.62 91 TYR A C 1
ATOM 728 O O . TYR A 1 91 ? 14.457 -16.402 -23.165 1.00 65.62 91 TYR A O 1
ATOM 736 N N . ASN A 1 92 ? 13.020 -14.782 -23.758 1.00 73.56 92 ASN A N 1
ATOM 737 C CA . ASN A 1 92 ? 12.588 -15.423 -24.998 1.00 73.56 92 ASN A CA 1
ATOM 738 C C . ASN A 1 92 ? 13.738 -15.564 -26.005 1.00 73.56 92 ASN A C 1
ATOM 740 O O . ASN A 1 92 ? 13.889 -16.634 -26.590 1.00 73.56 92 ASN A O 1
ATOM 744 N N . ALA A 1 93 ? 14.589 -14.543 -26.153 1.00 75.62 93 ALA A N 1
ATOM 745 C CA . ALA A 1 93 ? 15.781 -14.625 -26.997 1.00 75.62 93 ALA A CA 1
ATOM 746 C C . ALA A 1 93 ? 16.757 -15.715 -26.519 1.00 75.62 93 ALA A C 1
ATOM 748 O O . ALA A 1 93 ? 17.208 -16.523 -27.323 1.00 75.62 93 ALA A O 1
ATOM 749 N N . LEU A 1 94 ? 17.012 -15.809 -25.209 1.00 74.75 94 LEU A N 1
ATOM 750 C CA . LEU A 1 94 ? 17.869 -16.851 -24.635 1.00 74.75 94 LEU A CA 1
ATOM 751 C C . LEU A 1 94 ? 17.303 -18.262 -24.856 1.00 74.75 94 LEU A C 1
ATOM 753 O O . LEU A 1 94 ? 18.048 -19.186 -25.174 1.00 74.75 94 LEU A O 1
ATOM 757 N N . ILE A 1 95 ? 15.990 -18.447 -24.685 1.00 77.50 95 ILE A N 1
ATOM 758 C CA . ILE A 1 95 ? 15.338 -19.731 -24.972 1.00 77.50 95 ILE A CA 1
ATOM 759 C C . ILE A 1 95 ? 15.480 -20.086 -26.450 1.00 77.50 95 ILE A C 1
ATOM 761 O O . ILE A 1 95 ? 15.703 -21.252 -26.774 1.00 77.50 95 ILE A O 1
ATOM 765 N N . GLN A 1 96 ? 15.350 -19.104 -27.336 1.00 77.38 96 GLN A N 1
ATOM 766 C CA . GLN A 1 96 ? 15.443 -19.317 -28.771 1.00 77.38 96 GLN A CA 1
ATOM 767 C C . GLN A 1 96 ? 16.872 -19.684 -29.194 1.00 77.38 96 GLN A C 1
ATOM 769 O O . GLN A 1 96 ? 17.045 -20.684 -29.887 1.00 77.38 96 GLN A O 1
ATOM 774 N N . ASP A 1 97 ? 17.885 -18.997 -28.659 1.00 80.06 97 ASP A N 1
ATOM 775 C CA . ASP A 1 97 ? 19.299 -19.350 -28.841 1.00 80.06 97 ASP A CA 1
ATOM 776 C C . ASP A 1 97 ? 19.601 -20.769 -28.330 1.00 80.06 97 ASP A C 1
ATOM 778 O O . ASP A 1 97 ? 20.206 -21.577 -29.033 1.00 80.06 97 ASP A O 1
ATOM 782 N N . LEU A 1 98 ? 19.113 -21.131 -27.136 1.00 78.31 98 LEU A N 1
ATOM 783 C CA . LEU A 1 98 ? 19.285 -22.481 -26.583 1.00 78.31 98 LEU A CA 1
ATOM 784 C C . LEU A 1 98 ? 18.599 -23.557 -27.436 1.00 78.31 98 LEU A C 1
ATOM 786 O O . LEU A 1 98 ? 19.118 -24.667 -27.572 1.00 78.31 98 LEU A O 1
ATOM 790 N N . GLN A 1 99 ? 17.424 -23.262 -27.998 1.00 76.81 99 GLN A N 1
ATOM 791 C CA . GLN A 1 99 ? 16.714 -24.177 -28.894 1.00 76.81 99 GLN A CA 1
ATOM 792 C C . GLN A 1 99 ? 17.449 -24.360 -30.224 1.00 76.81 99 GLN A C 1
ATOM 794 O O . GLN A 1 99 ? 17.488 -25.481 -30.743 1.00 76.81 99 GLN A O 1
ATOM 799 N N . ASP A 1 100 ? 18.036 -23.295 -30.761 1.00 78.00 100 ASP A N 1
ATOM 800 C CA . ASP A 1 100 ? 18.804 -23.340 -32.001 1.00 78.00 100 ASP A CA 1
ATOM 801 C C . ASP A 1 100 ? 20.138 -24.085 -31.805 1.00 78.00 100 ASP A C 1
ATOM 803 O O . ASP A 1 100 ? 20.458 -24.975 -32.599 1.00 78.00 100 ASP A O 1
ATOM 807 N N . ASP A 1 101 ? 20.840 -23.869 -30.689 1.00 76.00 101 ASP A N 1
ATOM 808 C CA . ASP A 1 101 ? 22.040 -24.632 -30.313 1.00 76.00 101 ASP A CA 1
ATOM 809 C C . ASP A 1 101 ? 21.751 -26.131 -30.128 1.00 76.00 101 ASP A C 1
ATOM 811 O O . ASP A 1 101 ? 22.527 -26.993 -30.560 1.00 76.00 101 ASP A O 1
ATOM 815 N N . PHE A 1 102 ? 20.613 -26.483 -29.521 1.00 64.69 102 PHE A N 1
ATOM 816 C CA . PHE A 1 102 ? 20.199 -27.883 -29.396 1.00 64.69 102 PHE A CA 1
ATOM 817 C C . PHE A 1 102 ? 19.903 -28.529 -30.754 1.00 64.69 102 PHE A C 1
ATOM 819 O O . PHE A 1 102 ? 20.216 -29.702 -30.954 1.00 64.69 102 PHE A O 1
ATOM 826 N N . ARG A 1 103 ? 19.316 -27.787 -31.700 1.00 64.88 103 ARG A N 1
ATOM 827 C CA . ARG A 1 103 ? 19.028 -28.286 -33.055 1.00 64.88 103 ARG A CA 1
ATOM 828 C C . ARG A 1 103 ? 20.294 -28.473 -33.887 1.00 64.88 103 ARG A C 1
ATOM 830 O O . ARG A 1 103 ? 20.363 -29.429 -34.656 1.00 64.88 103 ARG A O 1
ATOM 837 N N . MET A 1 104 ? 21.294 -27.613 -33.709 1.00 59.88 104 MET A N 1
ATOM 838 C CA . MET A 1 104 ? 22.573 -27.698 -34.423 1.00 59.88 104 MET A CA 1
ATOM 839 C C . MET A 1 104 ? 23.467 -28.855 -33.950 1.00 59.88 104 MET A C 1
ATOM 841 O O . MET A 1 104 ? 24.289 -29.334 -34.723 1.00 59.88 104 MET A O 1
ATOM 845 N N . ASN A 1 105 ? 23.280 -29.349 -32.722 1.00 58.03 105 ASN A N 1
ATOM 846 C CA . ASN A 1 105 ? 24.050 -30.466 -32.155 1.00 58.03 105 ASN A CA 1
ATOM 847 C C . ASN A 1 105 ? 23.451 -31.867 -32.425 1.00 58.03 105 ASN A C 1
ATOM 849 O O . ASN A 1 105 ? 23.962 -32.859 -31.904 1.00 58.03 105 ASN A O 1
ATOM 853 N N . ILE A 1 106 ? 22.366 -31.968 -33.205 1.00 55.56 106 ILE A N 1
ATOM 854 C CA . ILE A 1 106 ? 21.677 -33.237 -33.537 1.00 55.56 106 ILE A CA 1
ATOM 855 C C . ILE A 1 106 ? 21.918 -33.669 -35.008 1.00 55.56 106 ILE A C 1
ATOM 857 O O . ILE A 1 106 ? 21.394 -34.695 -35.442 1.00 55.56 106 ILE A O 1
ATOM 861 N N . ILE A 1 107 ? 22.742 -32.940 -35.775 1.00 48.25 107 ILE A N 1
ATOM 862 C CA . ILE A 1 107 ? 23.110 -33.275 -37.170 1.00 48.25 107 ILE A CA 1
ATOM 863 C C . ILE A 1 107 ? 24.519 -33.865 -37.240 1.00 48.25 107 ILE A C 1
ATOM 865 O O . ILE A 1 107 ? 25.438 -33.269 -36.638 1.00 48.25 107 ILE A O 1
#

Foldseek 3Di:
DDDDDPDDDDDDDPPPPDPPPDPQADDPVRVVVLVVVLVVLVVQLVCLVVDPDDVVVSVVSVVVSVVVVVVSVVVVVRNVVSVCVSCVVVVVVVVVVVVVVVVVVVD

Sequence (107 aa):
MPSFTNSNPGNMPNEAPVDEIRNIEMTQEQEAALSDAIARVRRIIHITVESQAADEVKLHILRKCTLINDIFDEILEADRRDFFEAEEPRYNALIQDLQDDFRMNII

Organism: Caenorhabditis briggsae (NCBI:txid6238)

Radius of gyration: 27.11 Å; chains: 1; bounding box: 79×63×61 Å

Secondary structure (DSSP, 8-state):
---------------PPP--S-SSSPPHHHHHHHHHHHHHHHHHHHHHHH--S-HHHHHHHHHHHHHHHHHHHHHHHHHHHHHHHHHHHHHHHHHHHHHHHHHHTT-